Protein AF-K1YPQ5-F1 (afdb_monomer_lite)

Radius of gyration: 23.58 Å; chains: 1; bounding box: 54×53×49 Å

Secondary structure (DSSP, 8-state):
----------------------------TT------PPPPPHHHHHHHHHHHHHH-PPPSS-----HHHHHHHHHHHHHHHHHHHHHHHHTT----HHHHHHHHHGGGT-

Sequence (110 aa):
MKVNSTTIGRTLRHFLGYPGKGGLLELSAGEELPLRSELFGSDQMKQHGRTLATNHELHPGRLPDQLLSRLTENEKVLIDVCRLLTEAITADRAITPAGEWLLDNFYLIE

Structure (mmCIF, N/CA/C/O backbone):
data_AF-K1YPQ5-F1
#
_entry.id   AF-K1YPQ5-F1
#
loop_
_atom_site.group_PDB
_atom_site.id
_atom_site.type_symbol
_atom_site.label_atom_id
_atom_site.label_alt_id
_atom_site.label_comp_id
_atom_site.label_asym_id
_atom_site.label_entity_id
_atom_site.label_seq_id
_atom_site.pdbx_PDB_ins_code
_atom_site.Cartn_x
_atom_site.Cartn_y
_atom_site.Cartn_z
_atom_site.occupancy
_atom_site.B_iso_or_equiv
_atom_site.auth_seq_id
_atom_site.auth_comp_id
_atom_site.auth_asym_id
_atom_site.auth_atom_id
_atom_site.pdbx_PDB_model_num
ATOM 1 N N . MET A 1 1 ? 20.869 44.451 -10.594 1.00 31.56 1 MET A N 1
ATOM 2 C CA . MET A 1 1 ? 20.221 44.102 -11.881 1.00 31.56 1 MET A CA 1
ATOM 3 C C . MET A 1 1 ? 19.584 42.726 -11.687 1.00 31.56 1 MET A C 1
ATOM 5 O O . MET A 1 1 ? 20.321 41.766 -11.565 1.00 31.56 1 MET A O 1
ATOM 9 N N . LYS A 1 2 ? 18.371 42.659 -11.119 1.00 28.47 2 LYS A N 1
ATOM 10 C CA . LYS A 1 2 ? 17.056 42.472 -11.777 1.00 28.47 2 LYS A CA 1
ATOM 11 C C . LYS A 1 2 ? 16.990 41.230 -12.683 1.00 28.47 2 LYS A C 1
ATOM 13 O O . LYS A 1 2 ? 17.435 41.269 -13.821 1.00 28.47 2 LYS A O 1
ATOM 18 N N . VAL A 1 3 ? 16.403 40.173 -12.123 1.00 37.34 3 VAL A N 1
ATOM 19 C CA . VAL A 1 3 ? 15.941 38.948 -12.792 1.00 37.34 3 VAL A CA 1
ATOM 20 C C . VAL A 1 3 ? 14.707 39.297 -13.632 1.00 37.34 3 VAL A C 1
ATOM 22 O 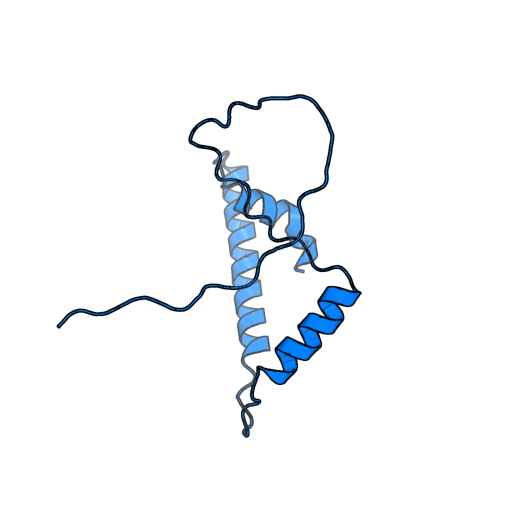O . VAL A 1 3 ? 13.842 40.016 -13.128 1.00 37.34 3 VAL A O 1
ATOM 25 N N . ASN A 1 4 ? 14.597 38.817 -14.876 1.00 32.44 4 ASN A N 1
ATOM 26 C CA . ASN A 1 4 ? 13.358 38.926 -15.650 1.00 32.44 4 ASN A CA 1
ATOM 27 C C . ASN A 1 4 ? 12.821 37.552 -16.076 1.00 32.44 4 ASN A C 1
ATOM 29 O O . ASN A 1 4 ? 13.338 36.840 -16.928 1.00 32.44 4 ASN A O 1
ATOM 33 N N . SER A 1 5 ? 11.713 37.209 -15.442 1.00 43.19 5 SER A N 1
ATOM 34 C CA . SER A 1 5 ? 10.768 36.179 -15.823 1.00 43.19 5 SER A CA 1
ATOM 35 C C . SER A 1 5 ? 10.031 36.597 -17.094 1.00 43.19 5 SER A C 1
ATOM 37 O O . SER A 1 5 ? 9.146 37.449 -17.060 1.00 43.19 5 SER A O 1
ATOM 39 N N . THR A 1 6 ? 10.369 36.024 -18.246 1.00 39.44 6 THR A N 1
ATOM 40 C CA . THR A 1 6 ? 9.469 36.029 -19.411 1.00 39.44 6 THR A CA 1
ATOM 41 C C . THR A 1 6 ? 9.961 35.020 -20.434 1.00 39.44 6 THR A C 1
ATOM 43 O O . THR A 1 6 ? 11.003 35.233 -21.037 1.00 39.44 6 THR A O 1
ATOM 46 N N . THR A 1 7 ? 9.228 33.917 -20.603 1.00 42.22 7 THR A N 1
ATOM 47 C CA . THR A 1 7 ? 8.854 33.290 -21.893 1.00 42.22 7 THR A CA 1
ATOM 48 C C . THR A 1 7 ? 8.318 31.887 -21.607 1.00 42.22 7 THR A C 1
ATOM 50 O O . THR A 1 7 ? 8.980 30.889 -21.847 1.00 42.22 7 THR A O 1
ATOM 53 N N . ILE A 1 8 ? 7.099 31.804 -21.073 1.00 40.81 8 ILE A N 1
ATOM 54 C CA . ILE A 1 8 ? 6.267 30.599 -21.200 1.00 40.81 8 ILE A CA 1
ATOM 55 C C . ILE A 1 8 ? 4.870 31.095 -21.560 1.00 40.81 8 ILE A C 1
ATOM 57 O O . ILE A 1 8 ? 3.960 31.180 -20.744 1.00 40.81 8 ILE A O 1
ATOM 61 N N . GLY A 1 9 ? 4.751 31.562 -22.799 1.00 38.78 9 GLY A N 1
ATOM 62 C CA . GLY A 1 9 ? 3.488 31.935 -23.412 1.00 38.78 9 GLY A CA 1
ATOM 63 C C . GLY A 1 9 ? 3.380 31.223 -24.749 1.00 38.78 9 GLY A C 1
ATOM 64 O O . GLY A 1 9 ? 4.274 31.384 -25.579 1.00 38.78 9 GLY A O 1
ATOM 65 N N . ARG A 1 10 ? 2.247 30.532 -24.942 1.00 40.56 10 ARG A N 1
ATOM 66 C CA . ARG A 1 10 ? 1.822 29.670 -26.069 1.00 40.56 10 ARG A CA 1
ATOM 67 C C . ARG A 1 10 ? 2.052 28.192 -25.721 1.00 40.56 10 ARG A C 1
ATOM 69 O O . ARG A 1 10 ? 3.181 27.754 -25.609 1.00 40.56 10 ARG A O 1
ATOM 76 N N . THR A 1 11 ? 1.027 27.369 -25.507 1.00 39.81 11 THR A N 1
ATOM 77 C CA . THR A 1 11 ? -0.144 27.213 -26.381 1.00 39.81 11 THR A CA 1
ATOM 78 C C . THR A 1 11 ? -1.265 26.491 -25.626 1.00 39.81 11 THR A C 1
ATOM 80 O O . THR A 1 11 ? -1.160 25.296 -25.400 1.00 39.81 11 THR A O 1
ATOM 83 N N . LEU A 1 12 ? -2.344 27.189 -25.267 1.00 41.50 12 LEU A N 1
ATOM 84 C CA . LEU A 1 12 ? -3.624 26.565 -24.912 1.00 41.50 12 LEU A CA 1
ATOM 85 C C . LEU A 1 12 ? -4.738 27.416 -25.524 1.00 41.50 12 LEU A C 1
ATOM 87 O O . LEU A 1 12 ? -5.230 28.380 -24.943 1.00 41.50 12 LEU A O 1
ATOM 91 N N . ARG A 1 13 ? -5.068 27.099 -26.772 1.00 45.34 13 ARG A N 1
ATOM 92 C CA . ARG A 1 13 ? -6.344 27.448 -27.394 1.00 45.34 13 ARG A CA 1
ATOM 93 C C . ARG A 1 13 ? -6.976 26.144 -27.849 1.00 45.34 13 ARG A C 1
ATOM 95 O O . ARG A 1 13 ? -6.243 25.210 -28.152 1.00 45.34 13 ARG A O 1
ATOM 102 N N . HIS A 1 14 ? -8.306 26.158 -27.913 1.00 45.03 14 HIS A N 1
ATOM 103 C CA . HIS A 1 14 ? -9.220 25.018 -28.051 1.00 45.03 14 HIS A CA 1
ATOM 104 C C . HIS A 1 14 ? -9.371 24.356 -26.671 1.00 45.03 14 HIS A C 1
ATOM 106 O O . HIS A 1 14 ? -8.451 23.718 -26.195 1.00 45.03 14 HIS A O 1
ATOM 112 N N . PHE A 1 15 ? -10.414 24.637 -25.887 1.00 43.16 15 PHE A N 1
ATOM 113 C CA . PHE A 1 15 ? -11.816 24.391 -26.216 1.00 43.16 15 PHE A CA 1
ATOM 114 C C . PHE A 1 15 ? -12.760 25.381 -25.505 1.00 43.16 15 PHE A C 1
ATOM 116 O O . PHE A 1 15 ? -12.946 25.318 -24.295 1.00 43.16 15 PHE A O 1
ATOM 123 N N . LEU A 1 16 ? -13.411 26.260 -26.272 1.00 39.94 16 LEU A N 1
ATOM 124 C CA . LEU A 1 16 ? -14.734 26.780 -25.922 1.00 39.94 16 LEU A CA 1
ATOM 125 C C . LEU A 1 16 ? -15.742 26.014 -26.777 1.00 39.94 16 LEU A C 1
ATOM 127 O O . LEU A 1 16 ? -15.616 26.017 -28.002 1.00 39.94 16 LEU A O 1
ATOM 131 N N . GLY A 1 17 ? -16.730 25.383 -26.146 1.00 36.94 17 GLY A N 1
ATOM 132 C CA . GLY A 1 17 ? -17.827 24.754 -26.873 1.00 36.94 17 GLY A CA 1
ATOM 133 C C . GLY A 1 17 ? -18.661 23.781 -26.051 1.00 36.94 17 GLY A C 1
ATOM 134 O O . GLY A 1 17 ? -18.740 22.619 -26.419 1.00 36.94 17 GLY A O 1
ATOM 135 N N . TYR A 1 18 ? -19.309 24.244 -24.980 1.00 37.50 18 TYR A N 1
ATOM 136 C CA . TYR A 1 18 ? -20.487 23.557 -24.440 1.00 37.50 18 TYR A CA 1
ATOM 137 C C . TYR A 1 18 ? -21.591 24.581 -24.140 1.00 37.50 18 TYR A C 1
ATOM 139 O O . TYR A 1 18 ? -21.450 25.376 -23.210 1.00 37.50 18 TYR A O 1
ATOM 147 N N . PRO A 1 19 ? -22.687 24.610 -24.923 1.00 43.88 19 PRO A N 1
ATOM 148 C CA . PRO A 1 19 ? -23.891 25.336 -24.565 1.00 43.88 19 PRO A CA 1
ATOM 149 C C . PRO A 1 19 ? -24.762 24.408 -23.711 1.00 43.88 19 PRO A C 1
ATOM 151 O O . PRO A 1 19 ? -25.350 23.453 -24.207 1.00 43.88 19 PRO A O 1
ATOM 154 N N . GLY A 1 20 ? -24.847 24.681 -22.414 1.00 36.12 20 GLY A N 1
ATOM 155 C CA . GLY A 1 20 ? -25.696 23.927 -21.495 1.00 36.12 20 GLY A CA 1
ATOM 156 C C . GLY A 1 20 ? -26.025 24.779 -20.281 1.00 36.12 20 GLY A C 1
ATOM 157 O O . GLY A 1 20 ? -25.195 24.970 -19.405 1.00 36.12 20 GLY A O 1
ATOM 158 N N . LYS A 1 21 ? -27.219 25.363 -20.289 1.00 38.03 21 LYS A N 1
ATOM 159 C CA . LYS A 1 21 ? -27.757 26.264 -19.268 1.00 38.03 21 LYS A CA 1
ATOM 160 C C . LYS A 1 21 ? -27.782 25.638 -17.863 1.00 38.03 21 LYS A C 1
ATOM 162 O O . LYS A 1 21 ? -28.336 24.560 -17.700 1.00 38.03 21 LYS A O 1
ATOM 167 N N . GLY A 1 22 ? -27.407 26.448 -16.870 1.00 35.59 22 GLY A N 1
ATOM 168 C CA . GLY A 1 22 ? -28.179 26.603 -15.631 1.00 35.59 22 GLY A CA 1
ATOM 169 C C . GLY A 1 22 ? -27.637 25.908 -14.383 1.00 35.59 22 GLY A C 1
ATOM 170 O O . GLY A 1 22 ? -27.898 24.732 -14.170 1.00 35.59 22 GLY A O 1
ATOM 171 N N . GLY A 1 23 ? -26.994 26.685 -13.508 1.00 33.69 23 GLY A N 1
ATOM 172 C CA . GLY A 1 23 ? -26.699 26.290 -12.130 1.00 33.69 23 GLY A CA 1
ATOM 173 C C . GLY A 1 23 ? -25.481 27.020 -11.579 1.00 33.69 23 GLY A C 1
ATOM 174 O O . GLY A 1 23 ? -24.377 26.495 -11.625 1.00 33.69 23 GLY A O 1
ATOM 175 N N . LEU A 1 24 ? -25.676 28.251 -11.104 1.00 42.41 24 LEU A N 1
ATOM 176 C CA . LEU A 1 24 ? -24.680 29.004 -10.345 1.00 42.41 24 LEU A CA 1
ATOM 177 C C . LEU A 1 24 ? -24.459 28.274 -9.009 1.00 42.41 24 LEU A C 1
ATOM 179 O O . LEU A 1 24 ? -25.242 28.458 -8.083 1.00 42.41 24 LEU A O 1
ATOM 183 N N . LEU A 1 25 ? -23.452 27.403 -8.929 1.00 44.62 25 LEU A N 1
ATOM 184 C CA . LEU A 1 25 ? -23.005 26.855 -7.653 1.00 44.62 25 LEU A CA 1
ATOM 185 C C . LEU A 1 25 ? -22.009 27.836 -7.044 1.00 44.62 25 LEU A C 1
ATOM 187 O O . LEU A 1 25 ? -20.927 28.087 -7.573 1.00 44.62 25 LEU A O 1
ATOM 191 N N . GLU A 1 26 ? -22.462 28.435 -5.956 1.00 49.91 26 GLU A N 1
ATOM 192 C CA . GLU A 1 26 ? -21.710 29.230 -5.004 1.00 49.91 26 GLU A CA 1
ATOM 193 C C . GLU A 1 26 ? -20.575 28.357 -4.445 1.00 49.91 26 GLU A C 1
ATOM 195 O O . GLU A 1 26 ? -20.766 27.574 -3.520 1.00 49.91 26 GLU A O 1
ATOM 200 N N . LEU A 1 27 ? -19.403 28.424 -5.083 1.00 50.47 27 LEU A N 1
ATOM 201 C CA . LEU A 1 27 ? -18.189 27.750 -4.626 1.00 50.47 27 LEU A CA 1
ATOM 202 C C . LEU A 1 27 ? -17.750 28.411 -3.316 1.00 50.47 27 LEU A C 1
ATOM 204 O O . LEU A 1 27 ? -17.138 29.482 -3.312 1.00 50.47 27 LEU A O 1
ATOM 208 N N . SER A 1 28 ? -18.126 27.787 -2.200 1.00 47.62 28 SER A N 1
ATOM 209 C CA . SER A 1 28 ? -17.687 28.164 -0.861 1.00 47.62 28 SER A CA 1
ATOM 210 C C . SER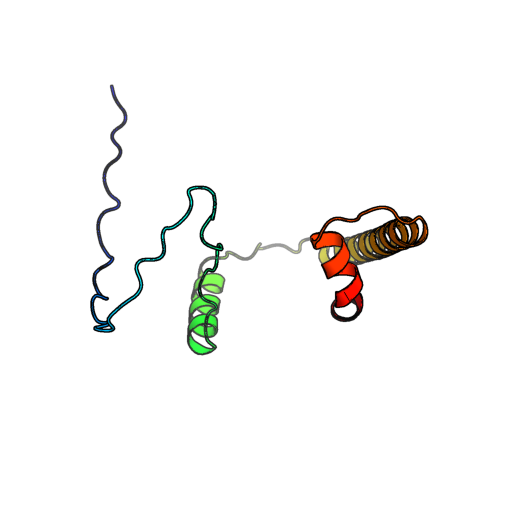 A 1 28 ? -16.156 28.147 -0.798 1.00 47.62 28 SER A C 1
ATOM 212 O O . SER A 1 28 ? -15.508 27.241 -1.322 1.00 47.62 28 SER A O 1
ATOM 214 N N . ALA A 1 29 ? -15.572 29.153 -0.145 1.00 49.47 29 ALA A N 1
ATOM 215 C CA . ALA A 1 29 ? -14.140 29.471 -0.115 1.00 49.47 29 ALA A CA 1
ATOM 216 C C . ALA A 1 29 ? -13.238 28.452 0.634 1.00 49.47 29 ALA A C 1
ATOM 218 O O . ALA A 1 29 ? -12.201 28.828 1.177 1.00 49.47 29 ALA A O 1
ATOM 219 N N . GLY A 1 30 ? -13.620 27.174 0.670 1.00 52.22 30 GLY A N 1
ATOM 220 C CA . GLY A 1 30 ? -12.861 26.067 1.257 1.00 52.22 30 GLY A CA 1
ATOM 221 C C . GLY A 1 30 ? -12.906 24.761 0.454 1.00 52.22 30 GLY A C 1
ATOM 222 O O . GLY A 1 30 ? -12.316 23.777 0.888 1.00 52.22 30 GLY A O 1
ATOM 223 N N . GLU A 1 31 ? -13.576 24.726 -0.702 1.00 49.25 31 GLU A N 1
ATOM 224 C CA . GLU A 1 31 ? -13.562 23.559 -1.589 1.00 49.25 31 GLU A CA 1
ATOM 225 C C . GLU A 1 31 ? -12.351 23.650 -2.522 1.00 49.25 31 GLU A C 1
ATOM 227 O O . GLU A 1 31 ? -12.408 24.233 -3.606 1.00 49.25 31 GLU A O 1
ATOM 232 N N . GLU A 1 32 ? -11.217 23.098 -2.085 1.00 55.31 32 GLU A N 1
ATOM 233 C CA . GLU A 1 32 ? -10.130 22.786 -3.009 1.00 55.31 32 GLU A CA 1
ATOM 234 C C . GLU A 1 32 ? -10.712 21.861 -4.086 1.00 55.31 32 GLU A C 1
ATOM 236 O O . GLU A 1 32 ? -11.142 20.741 -3.794 1.00 55.31 32 GLU A O 1
ATOM 241 N N . LEU A 1 33 ? -10.815 22.371 -5.321 1.00 61.31 33 LEU A N 1
ATOM 242 C CA . LEU A 1 33 ? -11.269 21.590 -6.469 1.00 61.31 33 LEU A CA 1
ATOM 243 C C . LEU A 1 33 ? -10.480 20.283 -6.458 1.00 61.31 33 LEU A C 1
ATOM 245 O O . LEU A 1 33 ? -9.248 20.339 -6.394 1.00 61.31 33 LEU A O 1
ATOM 249 N N . PRO A 1 34 ? -11.152 19.119 -6.478 1.00 66.06 34 PRO A N 1
ATOM 250 C CA . PRO A 1 34 ? -10.454 17.863 -6.300 1.00 66.06 34 PRO A CA 1
ATOM 251 C C . PRO A 1 34 ? -9.356 17.792 -7.359 1.00 66.06 34 PRO A C 1
ATOM 253 O O . PRO A 1 34 ? -9.633 18.019 -8.539 1.00 66.06 34 PRO A O 1
ATOM 256 N N . LEU A 1 35 ? -8.117 17.532 -6.922 1.00 58.25 35 LEU A N 1
ATOM 257 C CA . LEU A 1 35 ? -6.944 17.351 -7.779 1.00 58.25 35 LEU A CA 1
ATOM 258 C C . LEU A 1 35 ? -7.161 16.110 -8.652 1.00 58.25 35 LEU A C 1
ATOM 260 O O . LEU A 1 35 ? -6.619 15.036 -8.408 1.00 58.25 35 LEU A O 1
ATOM 264 N N . ARG A 1 36 ? -8.028 16.237 -9.653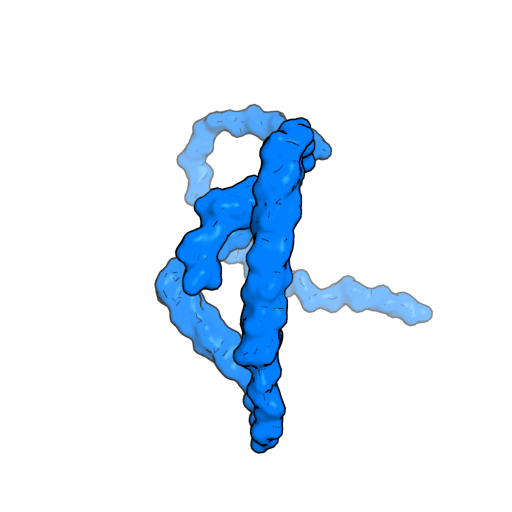 1.00 65.06 36 ARG A N 1
ATOM 265 C CA . ARG A 1 36 ? -8.328 15.210 -10.635 1.00 65.06 36 ARG A CA 1
ATOM 266 C C . ARG A 1 36 ? -7.631 15.623 -11.907 1.00 65.06 36 ARG A C 1
ATOM 268 O O . ARG A 1 36 ? -8.189 16.328 -12.744 1.00 65.06 36 ARG A O 1
ATOM 275 N N . SER A 1 37 ? -6.386 15.187 -12.040 1.00 70.81 37 SER A N 1
ATOM 276 C CA . SER A 1 37 ? -5.858 14.981 -13.377 1.00 70.81 37 SER A CA 1
ATOM 277 C C . SER A 1 37 ? -6.767 13.982 -14.095 1.00 70.81 37 SER A C 1
ATOM 279 O O . SER A 1 37 ? -7.222 12.996 -13.509 1.00 70.81 37 SER A O 1
ATOM 281 N N . GLU A 1 38 ? -7.074 14.255 -15.359 1.00 74.94 38 GLU A N 1
ATOM 282 C CA . GLU A 1 38 ? -7.763 13.280 -16.196 1.00 74.94 38 GLU A CA 1
ATOM 283 C C . GLU A 1 38 ? -6.900 12.016 -16.304 1.00 74.94 38 GLU A C 1
ATOM 285 O O . GLU A 1 38 ? -5.683 12.089 -16.502 1.00 74.94 38 GLU A O 1
ATOM 290 N N . LEU A 1 39 ? -7.529 10.848 -16.158 1.00 84.06 39 LEU A N 1
ATOM 291 C CA . LEU A 1 39 ? -6.857 9.580 -16.408 1.00 84.06 39 LEU A CA 1
ATOM 292 C C . LEU A 1 39 ? -6.652 9.417 -17.910 1.00 84.06 39 LEU A C 1
ATOM 294 O O . LEU A 1 39 ? -7.577 9.610 -18.699 1.00 84.06 39 LEU A O 1
ATOM 298 N N . PHE A 1 40 ? -5.448 9.009 -18.302 1.00 89.06 40 PHE A N 1
ATOM 299 C CA . PHE A 1 40 ? -5.197 8.649 -19.686 1.00 89.06 40 PHE A CA 1
ATOM 300 C C . PHE A 1 40 ? -6.038 7.441 -20.093 1.00 89.06 40 PHE A C 1
ATOM 302 O O . PHE A 1 40 ? -5.988 6.384 -19.462 1.00 89.06 40 PHE A O 1
ATOM 309 N N . GLY A 1 41 ? -6.754 7.579 -21.207 1.00 92.50 41 GLY A N 1
ATOM 310 C CA . GLY A 1 41 ? -7.277 6.435 -21.942 1.00 92.50 41 GLY A CA 1
ATOM 311 C C . GLY A 1 41 ? -6.141 5.574 -22.508 1.00 92.50 41 GLY A C 1
ATOM 312 O O . GLY A 1 41 ? -4.978 5.978 -22.532 1.00 92.50 41 GLY A O 1
ATOM 313 N N . SER A 1 42 ? -6.475 4.388 -23.019 1.00 94.38 42 SER A N 1
ATOM 314 C CA . SER A 1 42 ? -5.487 3.410 -23.512 1.00 94.38 42 SER A CA 1
ATOM 315 C C . SER A 1 42 ? -4.490 3.996 -24.527 1.00 94.38 42 SER A C 1
ATOM 317 O O . SER A 1 42 ? -3.278 3.822 -24.387 1.00 94.38 42 SER A O 1
ATOM 319 N N . ASP A 1 43 ? -4.970 4.741 -25.527 1.00 95.44 43 ASP A N 1
ATOM 320 C CA . ASP A 1 43 ? -4.098 5.324 -26.558 1.00 95.44 43 ASP A CA 1
ATOM 321 C C . ASP A 1 43 ? -3.206 6.445 -26.012 1.00 95.44 43 ASP A C 1
ATOM 323 O O . ASP A 1 43 ? -2.032 6.547 -26.380 1.00 95.44 43 ASP A O 1
ATOM 327 N N . GLN A 1 44 ? -3.733 7.247 -25.084 1.00 94.75 44 GLN A N 1
ATOM 328 C CA . GLN A 1 44 ? -2.964 8.281 -24.394 1.00 94.75 44 GLN A CA 1
ATOM 329 C C . GLN A 1 44 ? -1.873 7.650 -23.526 1.00 94.75 44 GLN A C 1
ATOM 331 O O . GLN A 1 44 ? -0.727 8.088 -23.583 1.00 94.75 44 GLN A O 1
ATOM 336 N N . MET A 1 45 ? -2.192 6.574 -22.802 1.00 95.12 45 MET A N 1
ATOM 337 C CA . MET A 1 45 ? -1.237 5.819 -21.9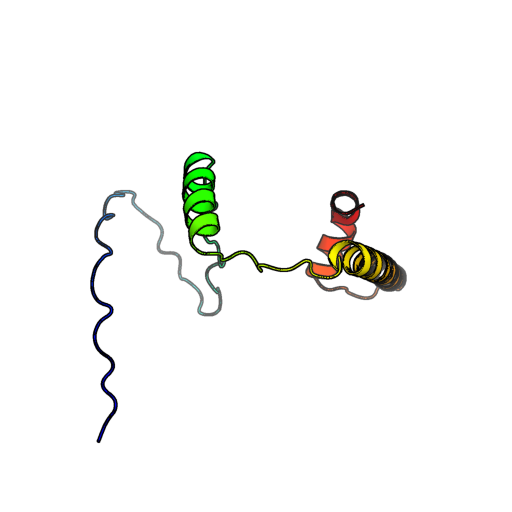90 1.00 95.12 45 MET A CA 1
ATOM 338 C C . MET A 1 45 ? -0.121 5.234 -22.861 1.00 95.12 45 MET A C 1
ATOM 340 O O . MET A 1 45 ? 1.058 5.346 -22.531 1.00 95.12 45 MET A O 1
ATOM 344 N N . LYS A 1 46 ? -0.472 4.669 -24.022 1.00 96.06 46 LYS A N 1
ATOM 345 C CA . LYS A 1 46 ? 0.491 4.120 -24.985 1.00 96.06 46 LYS A CA 1
ATOM 346 C C . LYS A 1 46 ? 1.436 5.191 -25.521 1.00 96.06 46 LYS A C 1
ATOM 348 O O . LYS A 1 46 ? 2.647 4.969 -25.578 1.00 96.06 46 LYS A O 1
ATOM 353 N N . GLN A 1 47 ? 0.901 6.342 -25.928 1.00 96.00 47 GLN A N 1
ATOM 354 C CA . GLN A 1 47 ? 1.722 7.440 -26.430 1.00 96.00 47 GLN A CA 1
ATOM 355 C C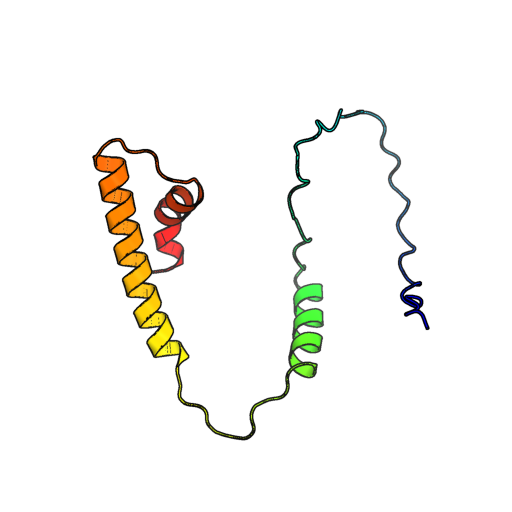 . GLN A 1 47 ? 2.593 8.034 -25.319 1.00 96.00 47 GLN A C 1
ATOM 357 O O . GLN A 1 47 ? 3.780 8.274 -25.536 1.00 96.00 47 GLN A O 1
ATOM 362 N N . HIS A 1 48 ? 2.033 8.215 -24.123 1.00 93.56 48 HIS A N 1
ATOM 363 C CA . HIS A 1 48 ? 2.763 8.716 -22.967 1.00 93.56 48 HIS A CA 1
ATOM 364 C C . HIS A 1 48 ? 3.895 7.773 -22.555 1.00 93.56 48 HIS A C 1
ATOM 366 O O . HIS A 1 48 ? 5.012 8.232 -22.341 1.00 93.56 48 HIS A O 1
ATOM 372 N N . GLY A 1 49 ? 3.650 6.461 -22.533 1.00 93.88 49 GLY A N 1
ATOM 373 C CA . GLY A 1 49 ? 4.667 5.459 -22.217 1.00 93.88 49 GLY A CA 1
ATOM 374 C C . GLY A 1 49 ? 5.868 5.515 -23.164 1.00 93.88 49 GLY A C 1
ATOM 375 O O . GLY A 1 49 ? 7.006 5.428 -22.712 1.00 93.88 49 GLY A O 1
ATOM 376 N N . ARG A 1 50 ? 5.639 5.747 -24.467 1.00 95.25 50 ARG A N 1
ATOM 377 C CA . ARG A 1 50 ? 6.729 5.957 -25.438 1.00 95.25 50 ARG A CA 1
ATOM 378 C C . ARG A 1 50 ? 7.545 7.198 -25.105 1.00 95.25 50 ARG A C 1
ATOM 380 O O . ARG A 1 50 ? 8.763 7.101 -25.028 1.00 95.25 50 ARG A O 1
ATOM 387 N N . THR A 1 51 ? 6.872 8.326 -24.877 1.00 95.06 51 THR A N 1
ATOM 388 C CA . THR A 1 51 ? 7.525 9.586 -24.497 1.00 95.06 51 THR A CA 1
ATOM 389 C C . THR A 1 51 ? 8.348 9.415 -23.220 1.00 95.06 51 THR A C 1
ATOM 391 O O . THR A 1 51 ? 9.505 9.829 -23.172 1.00 95.06 51 THR A O 1
ATOM 394 N N . LEU A 1 52 ? 7.777 8.760 -22.205 1.00 94.00 52 LEU A N 1
ATOM 395 C CA . LEU A 1 52 ? 8.429 8.495 -20.928 1.00 94.00 52 LEU A CA 1
ATOM 396 C C . LEU A 1 52 ? 9.696 7.654 -21.115 1.00 94.00 52 LEU A C 1
ATOM 398 O O . LEU A 1 52 ? 10.739 8.019 -20.582 1.00 94.00 52 LEU A O 1
ATOM 402 N N . ALA A 1 53 ? 9.624 6.583 -21.909 1.00 92.50 53 ALA A N 1
ATOM 403 C CA . ALA A 1 53 ? 10.760 5.708 -22.179 1.00 92.50 53 ALA A CA 1
ATOM 404 C C . ALA A 1 53 ? 11.909 6.432 -22.900 1.00 92.50 53 ALA A C 1
ATOM 406 O O . ALA A 1 53 ? 13.063 6.230 -22.543 1.00 92.50 53 ALA A O 1
ATOM 407 N N . THR A 1 54 ? 11.619 7.310 -23.867 1.00 93.06 54 THR A N 1
ATOM 408 C CA . THR A 1 54 ? 12.659 8.122 -24.532 1.00 93.06 54 THR A CA 1
ATOM 409 C C . THR A 1 54 ? 13.288 9.178 -23.629 1.00 93.06 54 THR A C 1
ATOM 411 O O . THR A 1 54 ? 14.420 9.577 -23.880 1.00 93.06 54 THR A O 1
ATOM 414 N N . ASN A 1 55 ? 12.577 9.640 -22.597 1.00 92.94 55 ASN A N 1
ATOM 415 C CA . ASN A 1 55 ? 13.082 10.668 -21.685 1.00 92.94 55 ASN A CA 1
ATOM 416 C C . ASN A 1 55 ? 14.008 10.109 -20.593 1.00 92.94 55 ASN A C 1
ATOM 418 O O . ASN A 1 55 ? 14.663 10.894 -19.911 1.00 92.94 55 ASN A O 1
ATOM 422 N N . HIS A 1 56 ? 14.039 8.789 -20.388 1.00 87.88 56 HIS A N 1
ATOM 423 C CA . HIS A 1 56 ? 14.825 8.164 -19.325 1.00 87.88 56 HIS A CA 1
ATOM 424 C C . HIS A 1 56 ? 16.069 7.479 -19.891 1.00 87.88 56 HIS A C 1
ATOM 426 O O . HIS A 1 56 ? 15.978 6.542 -20.683 1.00 87.88 56 HIS A O 1
ATOM 432 N N . GLU A 1 57 ? 17.241 7.919 -19.440 1.00 85.19 57 GLU A N 1
ATOM 433 C CA . GLU A 1 57 ? 18.510 7.261 -19.743 1.00 85.19 57 GLU A CA 1
ATOM 434 C C . GLU A 1 57 ? 18.721 6.054 -18.823 1.00 85.19 57 GLU A C 1
ATOM 436 O O . GLU A 1 57 ? 18.562 6.135 -17.602 1.00 85.19 57 GLU A O 1
ATOM 441 N N . LEU A 1 58 ? 19.088 4.914 -19.412 1.00 85.31 58 LEU A N 1
ATOM 442 C CA . LEU A 1 58 ? 19.433 3.720 -18.649 1.00 85.31 58 LEU A CA 1
ATOM 443 C C . LEU A 1 58 ? 20.827 3.868 -18.044 1.00 85.31 58 LEU A C 1
ATOM 445 O O . LEU A 1 58 ? 21.767 4.319 -18.701 1.00 85.31 58 LEU A O 1
ATOM 449 N N . HIS A 1 59 ? 20.979 3.419 -16.800 1.00 84.25 59 HIS A N 1
ATOM 450 C CA . HIS A 1 59 ? 22.294 3.350 -16.181 1.00 84.25 59 HIS A CA 1
ATOM 451 C C . HIS A 1 59 ? 23.161 2.303 -16.915 1.00 84.25 59 HIS A C 1
ATOM 453 O O . HIS A 1 59 ? 22.697 1.179 -17.119 1.00 84.25 59 HIS A O 1
ATOM 459 N N . PRO A 1 60 ? 24.412 2.621 -17.305 1.00 86.31 60 PRO A N 1
ATOM 460 C CA . PRO A 1 60 ? 25.244 1.731 -18.123 1.00 86.31 60 PRO A CA 1
ATOM 461 C C . PRO A 1 60 ? 25.781 0.509 -17.359 1.00 86.31 60 PRO A C 1
ATOM 463 O O . PRO A 1 60 ? 26.343 -0.402 -17.964 1.00 86.31 60 PRO A O 1
ATOM 466 N N . GLY A 1 61 ? 25.650 0.498 -16.030 1.00 86.44 61 GLY A N 1
ATOM 467 C CA . GLY A 1 61 ? 26.141 -0.559 -15.151 1.00 86.44 61 GLY A CA 1
ATOM 468 C C . GLY A 1 61 ? 25.028 -1.369 -14.491 1.00 86.44 61 GLY A C 1
ATOM 469 O O . GLY A 1 61 ? 23.859 -0.986 -14.474 1.00 86.44 61 GLY A O 1
ATOM 470 N N . ARG A 1 62 ? 25.415 -2.493 -13.883 1.00 82.50 62 ARG A N 1
ATOM 471 C CA . ARG A 1 62 ? 24.515 -3.294 -13.053 1.00 82.50 62 ARG A CA 1
ATOM 472 C C . ARG A 1 62 ? 24.413 -2.649 -11.671 1.00 82.50 62 ARG A C 1
ATOM 474 O O . ARG A 1 62 ? 25.408 -2.577 -10.954 1.00 82.50 62 ARG A O 1
ATOM 481 N N . LEU A 1 63 ? 23.223 -2.186 -11.309 1.00 82.69 63 LEU A N 1
ATOM 482 C CA . LEU A 1 63 ? 22.931 -1.724 -9.954 1.00 82.69 63 LEU A CA 1
ATOM 483 C C . LEU A 1 63 ? 22.497 -2.913 -9.083 1.00 82.69 63 LEU A C 1
ATOM 485 O O . LEU A 1 63 ? 21.967 -3.892 -9.620 1.00 82.69 63 LEU A O 1
ATOM 489 N N . PRO A 1 64 ? 22.717 -2.859 -7.757 1.00 83.81 64 PRO A N 1
ATOM 490 C CA . PRO A 1 64 ? 22.135 -3.832 -6.844 1.00 83.81 64 PRO A CA 1
ATOM 491 C C . PRO A 1 64 ? 20.614 -3.845 -7.005 1.00 83.81 64 PRO A C 1
ATOM 493 O O . PRO A 1 64 ? 19.992 -2.783 -7.062 1.00 83.81 64 PRO A O 1
ATOM 496 N N . ASP A 1 65 ? 20.018 -5.034 -7.057 1.00 84.44 65 ASP A N 1
ATOM 497 C CA . ASP A 1 65 ? 18.565 -5.153 -6.999 1.00 84.44 65 ASP A CA 1
ATOM 498 C C . ASP A 1 65 ? 18.100 -4.792 -5.584 1.00 84.44 65 ASP A C 1
ATOM 500 O O . ASP A 1 65 ? 18.245 -5.565 -4.638 1.00 84.44 65 ASP A O 1
ATOM 504 N N . GLN A 1 66 ? 17.611 -3.563 -5.433 1.00 88.94 66 GLN A N 1
ATOM 505 C CA . GLN A 1 66 ? 17.057 -3.055 -4.180 1.00 88.94 66 GLN A CA 1
ATOM 506 C C . GLN A 1 66 ? 15.534 -3.165 -4.144 1.00 88.94 66 GLN A C 1
ATOM 508 O O . GLN A 1 66 ? 14.942 -2.945 -3.088 1.00 88.94 66 GLN A O 1
ATOM 513 N N . LEU A 1 67 ? 14.889 -3.468 -5.276 1.00 91.44 67 LEU A N 1
ATOM 514 C CA . LEU A 1 67 ? 13.436 -3.440 -5.366 1.00 91.44 67 LEU A CA 1
ATOM 515 C C . LEU A 1 67 ? 12.843 -4.526 -4.478 1.00 91.44 67 LEU A C 1
ATOM 517 O O . LEU A 1 67 ? 12.004 -4.222 -3.640 1.00 91.44 67 LEU A O 1
ATOM 521 N N . LEU A 1 68 ? 13.328 -5.761 -4.606 1.00 92.81 68 LEU A N 1
ATOM 522 C CA . LEU A 1 68 ? 12.803 -6.881 -3.827 1.00 92.81 68 LEU A CA 1
ATOM 523 C C . LEU A 1 68 ? 13.009 -6.684 -2.319 1.00 92.81 68 LEU A C 1
ATOM 525 O O . LEU A 1 68 ? 12.080 -6.902 -1.551 1.00 92.81 68 LEU A O 1
ATOM 529 N N . SER A 1 69 ? 14.180 -6.196 -1.888 1.00 93.25 69 SER A N 1
ATOM 530 C CA . SER A 1 69 ? 14.422 -5.895 -0.465 1.00 93.25 69 SER A CA 1
ATOM 531 C C . SER A 1 69 ? 13.458 -4.833 0.056 1.00 93.25 69 SER A C 1
ATOM 533 O O . SER A 1 69 ? 12.835 -5.020 1.097 1.00 93.25 69 SER A O 1
ATOM 535 N N . ARG A 1 70 ? 13.286 -3.737 -0.694 1.00 95.25 70 ARG A N 1
ATOM 536 C CA . ARG A 1 70 ? 12.373 -2.656 -0.312 1.00 95.25 70 ARG A CA 1
ATOM 537 C C . ARG A 1 70 ? 10.914 -3.094 -0.322 1.00 95.25 70 ARG A C 1
ATOM 539 O O . ARG A 1 70 ? 10.159 -2.638 0.523 1.00 95.25 70 ARG A O 1
ATOM 546 N N . LEU A 1 71 ? 10.507 -3.959 -1.250 1.00 94.19 71 LEU A N 1
ATOM 547 C CA . LEU A 1 71 ? 9.150 -4.507 -1.272 1.00 94.19 71 LEU A CA 1
ATOM 548 C C . LEU A 1 71 ? 8.892 -5.391 -0.048 1.00 94.19 71 LEU A C 1
ATOM 550 O O . LEU A 1 71 ? 7.876 -5.205 0.608 1.00 94.19 71 LEU A O 1
ATOM 554 N N . THR A 1 72 ? 9.841 -6.249 0.329 1.00 93.94 72 THR A N 1
ATOM 555 C CA . THR A 1 72 ? 9.756 -7.049 1.564 1.00 93.94 72 THR A CA 1
ATOM 556 C C . THR A 1 72 ? 9.719 -6.177 2.824 1.00 93.94 72 THR A C 1
ATOM 558 O O . THR A 1 72 ? 9.031 -6.488 3.794 1.00 93.94 72 THR A O 1
ATOM 561 N N . GLU A 1 73 ? 10.479 -5.080 2.858 1.00 95.88 73 GLU A N 1
ATOM 562 C CA . GLU A 1 73 ? 10.419 -4.112 3.961 1.00 95.88 73 GLU A CA 1
ATOM 563 C C . GLU A 1 73 ? 9.067 -3.391 4.006 1.00 95.88 73 GLU A C 1
ATOM 565 O O . GLU A 1 73 ? 8.473 -3.274 5.078 1.00 95.88 73 GLU A O 1
ATOM 570 N N . ASN A 1 74 ? 8.553 -2.962 2.852 1.00 95.00 74 ASN A N 1
ATOM 571 C CA . ASN A 1 74 ? 7.249 -2.316 2.744 1.00 95.00 74 ASN A CA 1
ATOM 572 C C . ASN A 1 74 ? 6.116 -3.246 3.192 1.00 95.00 74 ASN A C 1
ATOM 574 O O . ASN A 1 74 ? 5.228 -2.797 3.907 1.00 95.00 74 ASN A O 1
ATOM 578 N N . GLU A 1 75 ? 6.156 -4.524 2.813 1.00 94.25 75 GLU A N 1
ATOM 579 C CA . GLU A 1 75 ? 5.174 -5.531 3.231 1.00 94.25 75 GLU A CA 1
ATOM 580 C C . GLU A 1 75 ? 5.077 -5.606 4.761 1.00 94.25 75 GLU A C 1
ATOM 582 O O . GLU A 1 75 ? 3.990 -5.484 5.324 1.00 94.25 75 GLU A O 1
ATOM 587 N N . LYS A 1 76 ? 6.220 -5.703 5.452 1.00 96.12 76 LYS A N 1
ATOM 588 C CA . LYS A 1 76 ? 6.263 -5.718 6.924 1.00 96.12 76 LYS A CA 1
ATOM 589 C C . LYS A 1 76 ? 5.627 -4.468 7.524 1.00 96.12 76 LYS A C 1
ATOM 591 O O . LYS A 1 76 ? 4.820 -4.573 8.443 1.00 96.12 76 LYS A O 1
ATOM 596 N N . VAL A 1 77 ? 5.963 -3.295 6.981 1.00 96.44 77 VAL A N 1
ATOM 597 C CA . VAL A 1 77 ? 5.395 -2.017 7.432 1.00 96.44 77 VAL A CA 1
ATOM 598 C C . VAL A 1 77 ? 3.880 -1.988 7.228 1.00 96.44 77 VAL A C 1
ATOM 600 O O . VAL A 1 77 ? 3.156 -1.559 8.122 1.00 96.44 77 VAL A O 1
ATOM 603 N N . LEU A 1 78 ? 3.387 -2.457 6.083 1.00 95.19 78 LEU A N 1
ATOM 604 C CA . LEU A 1 78 ? 1.957 -2.483 5.780 1.00 95.19 78 LEU A CA 1
ATOM 605 C C . LEU A 1 78 ? 1.190 -3.421 6.722 1.00 95.19 78 LEU A C 1
ATOM 607 O O . LEU A 1 78 ? 0.144 -3.026 7.241 1.00 95.19 78 LEU A O 1
ATOM 611 N N . ILE A 1 79 ? 1.730 -4.610 7.003 1.00 95.50 79 ILE A N 1
ATOM 612 C CA . ILE A 1 79 ? 1.157 -5.554 7.975 1.00 95.50 79 ILE A CA 1
ATOM 613 C C . ILE A 1 79 ? 1.094 -4.920 9.372 1.00 95.50 79 ILE A C 1
ATOM 615 O O . ILE A 1 79 ? 0.051 -4.961 10.030 1.00 95.50 79 ILE A O 1
ATOM 619 N N . ASP A 1 80 ? 2.183 -4.290 9.819 1.00 96.94 80 ASP A N 1
ATOM 620 C CA . ASP A 1 80 ? 2.241 -3.639 11.130 1.00 96.94 80 ASP A CA 1
ATOM 621 C C . ASP A 1 80 ? 1.242 -2.485 11.254 1.00 96.94 80 ASP A C 1
ATOM 623 O O . ASP A 1 80 ? 0.561 -2.358 12.275 1.00 96.94 80 ASP A O 1
ATOM 627 N N . VAL A 1 81 ? 1.109 -1.662 10.211 1.00 96.50 81 VAL A N 1
ATOM 628 C CA . VAL A 1 81 ? 0.125 -0.575 10.170 1.00 96.50 81 VAL A CA 1
ATOM 629 C C . VAL A 1 81 ? -1.296 -1.129 10.241 1.00 96.50 81 VAL A C 1
ATOM 631 O O . VAL A 1 81 ? -2.090 -0.633 11.039 1.00 96.50 81 VAL A O 1
ATOM 634 N N . CYS A 1 82 ? -1.620 -2.180 9.484 1.00 95.31 82 CYS A N 1
ATOM 635 C CA . CYS A 1 82 ? -2.955 -2.782 9.522 1.00 95.31 82 CYS A CA 1
ATOM 636 C C . CYS A 1 82 ? -3.287 -3.344 10.908 1.00 95.31 82 CYS A C 1
ATOM 638 O O . CYS A 1 82 ? -4.393 -3.132 11.414 1.00 95.31 82 CYS A O 1
ATOM 640 N N . ARG A 1 83 ? -2.316 -3.984 11.572 1.00 96.12 83 ARG A N 1
ATOM 641 C CA . ARG A 1 83 ? -2.469 -4.444 12.958 1.00 96.12 83 ARG A CA 1
ATOM 642 C C . ARG A 1 83 ? -2.749 -3.277 13.910 1.00 96.12 83 ARG A C 1
ATOM 644 O O . ARG A 1 83 ? -3.714 -3.334 14.668 1.00 96.12 83 ARG A O 1
ATOM 651 N N . LEU A 1 84 ? -1.958 -2.204 13.846 1.00 97.44 84 LEU A N 1
ATOM 652 C CA . LEU A 1 84 ? -2.134 -1.019 14.697 1.00 97.44 84 LEU A CA 1
ATOM 653 C C . LEU A 1 84 ? -3.483 -0.320 14.469 1.00 97.44 84 LEU A C 1
ATOM 655 O O . LEU A 1 84 ? -4.126 0.108 15.429 1.00 97.44 84 LEU A O 1
ATOM 659 N N . LEU A 1 85 ? -3.928 -0.213 13.215 1.00 97.00 85 LEU A N 1
ATOM 660 C CA . LEU A 1 85 ? -5.231 0.363 12.878 1.00 97.00 85 LEU A CA 1
ATOM 661 C C . LEU A 1 85 ? -6.377 -0.514 13.401 1.00 97.00 85 LEU A C 1
ATOM 663 O O . LEU A 1 85 ? -7.318 0.004 13.999 1.00 97.00 85 LEU A O 1
ATOM 667 N N . THR A 1 86 ? -6.265 -1.837 13.270 1.00 95.19 86 THR A N 1
ATOM 668 C CA . THR A 1 86 ? -7.254 -2.789 13.802 1.00 95.19 86 THR A CA 1
ATOM 669 C C . THR A 1 86 ? -7.350 -2.708 15.329 1.00 95.19 86 THR A C 1
ATOM 671 O O . THR A 1 86 ? -8.448 -2.684 15.889 1.00 95.19 86 THR A O 1
ATOM 674 N N . GLU A 1 87 ? -6.214 -2.599 16.023 1.00 97.69 87 GLU A N 1
ATOM 675 C CA . GLU A 1 87 ? -6.166 -2.386 17.475 1.00 97.69 87 GLU A CA 1
ATOM 676 C C . GLU A 1 87 ? -6.796 -1.046 17.886 1.00 97.69 87 GLU A C 1
ATOM 678 O O . GLU A 1 87 ? -7.444 -0.960 18.930 1.00 97.69 87 GLU A O 1
ATOM 683 N N . ALA A 1 88 ? -6.627 0.008 17.081 1.00 96.88 88 ALA A N 1
ATOM 684 C CA . ALA A 1 88 ? -7.259 1.302 17.319 1.00 96.88 88 ALA A CA 1
ATOM 685 C C . ALA A 1 88 ? -8.785 1.235 17.185 1.00 96.88 88 ALA A C 1
ATOM 687 O O . ALA A 1 88 ? -9.471 1.685 18.101 1.00 96.88 88 ALA A O 1
ATOM 688 N N . ILE A 1 89 ? -9.302 0.606 16.124 1.00 95.62 89 ILE A N 1
ATOM 689 C CA . ILE A 1 89 ? -10.747 0.399 15.933 1.00 95.62 89 ILE A CA 1
ATOM 690 C C . ILE A 1 89 ? -11.325 -0.451 17.069 1.00 95.62 89 ILE A C 1
ATOM 692 O O . ILE A 1 89 ? -12.352 -0.103 17.643 1.00 95.62 89 ILE A O 1
ATOM 696 N N . THR A 1 90 ? -10.645 -1.539 17.448 1.00 95.88 90 THR A N 1
ATOM 697 C CA . THR A 1 90 ? -11.098 -2.429 18.536 1.00 95.88 90 THR A CA 1
ATOM 698 C C . THR A 1 90 ? -11.182 -1.698 19.880 1.00 95.88 90 THR A C 1
ATOM 700 O O . THR A 1 90 ? -12.000 -2.038 20.731 1.00 95.88 90 THR A O 1
ATOM 703 N N . ALA A 1 91 ? -10.346 -0.677 20.070 1.00 97.44 91 ALA A N 1
ATOM 704 C CA . ALA A 1 91 ? -10.344 0.185 21.245 1.00 97.44 91 ALA A CA 1
ATOM 705 C C . ALA A 1 91 ? -11.238 1.435 21.101 1.00 97.44 91 ALA A C 1
ATOM 707 O O . ALA A 1 91 ? -11.060 2.379 21.871 1.00 97.44 91 ALA A O 1
ATOM 708 N N . ASP A 1 92 ? -12.147 1.458 20.119 1.00 95.69 92 ASP A N 1
ATOM 709 C CA . ASP A 1 92 ? -13.085 2.556 19.826 1.00 95.69 92 ASP A CA 1
ATOM 710 C C . ASP A 1 92 ? -12.392 3.913 19.584 1.00 95.69 92 ASP A C 1
ATOM 712 O O . ASP A 1 92 ? -12.909 4.988 19.891 1.00 95.69 92 ASP A O 1
ATOM 716 N N . ARG A 1 93 ? -11.162 3.880 19.047 1.00 96.31 93 ARG A N 1
ATOM 717 C CA . ARG A 1 93 ? -10.415 5.082 18.661 1.00 96.31 93 ARG A CA 1
ATOM 718 C C . ARG A 1 93 ? -10.665 5.413 17.198 1.00 96.31 93 ARG A C 1
ATOM 720 O O . ARG A 1 93 ? -10.583 4.547 16.331 1.00 96.31 93 ARG A O 1
ATOM 727 N N . ALA A 1 94 ? -10.868 6.698 16.922 1.00 93.88 94 ALA A N 1
ATOM 728 C CA . ALA A 1 94 ? -10.956 7.197 15.558 1.00 93.88 94 ALA A CA 1
ATOM 729 C C . ALA A 1 94 ? -9.640 6.969 14.796 1.00 93.88 94 ALA A C 1
ATOM 731 O O . ALA A 1 94 ? -8.550 7.229 15.317 1.00 93.88 94 ALA A O 1
ATOM 732 N N . ILE A 1 95 ? -9.758 6.533 13.544 1.00 95.44 95 ILE A N 1
ATOM 733 C CA . ILE A 1 95 ? -8.655 6.437 12.586 1.00 95.44 95 ILE A CA 1
ATOM 734 C C . ILE A 1 95 ? -8.848 7.457 11.461 1.00 95.44 95 ILE A C 1
ATOM 736 O O . ILE A 1 95 ? -9.923 8.028 11.292 1.00 95.44 95 ILE A O 1
ATOM 740 N N . THR A 1 96 ? -7.788 7.733 10.704 1.00 95.31 96 THR A N 1
ATOM 741 C CA . THR A 1 96 ? -7.874 8.652 9.564 1.00 95.31 96 THR A CA 1
ATOM 742 C C . THR A 1 96 ? -8.585 7.982 8.381 1.00 95.31 96 THR A C 1
ATOM 744 O O . THR A 1 96 ? -8.477 6.763 8.231 1.00 95.31 96 THR A O 1
ATOM 747 N N . PRO A 1 97 ? -9.215 8.753 7.472 1.00 94.50 97 PRO A N 1
ATOM 748 C CA . PRO A 1 97 ? -9.826 8.195 6.260 1.00 94.50 97 PRO A CA 1
ATOM 749 C C . PRO A 1 97 ? -8.853 7.374 5.397 1.00 94.50 97 PRO A C 1
ATOM 751 O O . PRO A 1 97 ? -9.240 6.405 4.754 1.00 94.50 97 PRO A O 1
ATOM 754 N N . ALA A 1 98 ? -7.564 7.731 5.399 1.00 93.31 98 ALA A N 1
ATOM 755 C CA . ALA A 1 98 ? -6.535 6.961 4.701 1.00 93.31 98 ALA A CA 1
ATOM 756 C C . ALA A 1 98 ? -6.268 5.592 5.357 1.00 93.31 98 ALA A C 1
ATOM 758 O O . ALA A 1 98 ? -5.984 4.626 4.654 1.00 93.31 98 ALA A O 1
ATOM 759 N N . GLY A 1 99 ? -6.356 5.505 6.689 1.00 94.94 99 GLY A N 1
ATOM 760 C CA . GLY A 1 99 ? -6.223 4.242 7.416 1.00 94.94 99 GLY A CA 1
ATOM 761 C C . GLY A 1 99 ? -7.413 3.314 7.183 1.00 94.94 99 GLY A C 1
ATOM 762 O O . GLY A 1 99 ? -7.219 2.121 6.984 1.00 94.94 99 GLY A O 1
ATOM 763 N N . GLU A 1 100 ? -8.625 3.870 7.144 1.00 95.12 100 GLU A N 1
ATOM 764 C CA . GLU A 1 100 ? -9.841 3.124 6.799 1.00 95.12 100 GLU A CA 1
ATOM 765 C C . GLU A 1 100 ? -9.745 2.557 5.378 1.00 95.12 100 GLU A C 1
ATOM 767 O O . GLU A 1 100 ? -9.860 1.349 5.187 1.00 95.12 100 GLU A O 1
ATOM 772 N N . TRP A 1 101 ? -9.386 3.400 4.401 1.00 95.38 101 TRP A N 1
ATOM 773 C CA . TRP A 1 101 ? -9.191 2.957 3.021 1.00 95.38 101 TRP A CA 1
ATOM 774 C C . TRP A 1 101 ? -8.171 1.818 2.907 1.00 95.38 101 TRP A C 1
ATOM 776 O O . TRP A 1 101 ? -8.399 0.869 2.160 1.00 95.38 101 TRP A O 1
ATOM 786 N N . LEU A 1 102 ? -7.053 1.890 3.638 1.00 94.62 102 LEU A N 1
ATOM 787 C CA . LEU A 1 102 ? -6.038 0.837 3.609 1.00 94.62 102 LEU A CA 1
ATOM 788 C C . LEU A 1 102 ? -6.589 -0.501 4.115 1.00 94.62 102 LEU A C 1
ATOM 790 O O . LEU A 1 102 ? -6.343 -1.521 3.478 1.00 94.62 102 LEU A O 1
ATOM 794 N N . LEU A 1 103 ? -7.327 -0.503 5.229 1.00 94.81 103 LEU A N 1
ATOM 795 C CA . LEU A 1 103 ? -7.909 -1.727 5.784 1.00 94.81 103 LEU A CA 1
ATOM 796 C C . LEU A 1 103 ? -8.933 -2.351 4.831 1.00 94.81 103 LEU A C 1
ATOM 798 O O . LEU A 1 103 ? -8.892 -3.558 4.600 1.00 94.81 103 LEU A O 1
ATOM 802 N N . ASP A 1 104 ? -9.792 -1.526 4.230 1.00 94.31 104 ASP A N 1
ATOM 803 C CA . ASP A 1 104 ? -10.813 -1.982 3.283 1.00 94.31 104 ASP A CA 1
ATOM 804 C C . ASP A 1 104 ? -10.211 -2.573 2.000 1.00 94.31 104 ASP A C 1
ATOM 806 O O . ASP A 1 104 ? -10.830 -3.420 1.356 1.00 94.31 104 ASP A O 1
ATOM 810 N N . ASN A 1 105 ? -9.012 -2.128 1.610 1.00 95.00 105 ASN A N 1
ATOM 811 C CA . ASN A 1 105 ? -8.388 -2.455 0.324 1.00 95.00 105 ASN A CA 1
ATOM 812 C C . ASN A 1 105 ? -7.125 -3.317 0.441 1.00 95.00 105 ASN A C 1
ATOM 814 O O . ASN A 1 105 ? -6.451 -3.537 -0.565 1.00 95.00 105 ASN A O 1
ATOM 818 N N . PHE A 1 106 ? -6.793 -3.822 1.631 1.00 91.94 106 PHE A N 1
ATOM 819 C CA . PHE A 1 106 ? -5.534 -4.535 1.861 1.00 91.94 106 PHE A CA 1
ATOM 820 C C . PHE A 1 106 ? -5.343 -5.750 0.933 1.00 91.94 106 PHE A C 1
ATOM 822 O O . PHE A 1 106 ? -4.242 -5.986 0.445 1.00 91.94 106 PHE A O 1
ATOM 829 N N . TYR A 1 107 ? -6.436 -6.434 0.581 1.00 90.06 107 TYR A N 1
ATOM 830 C CA . TYR A 1 107 ? -6.453 -7.578 -0.340 1.00 90.06 107 TYR A CA 1
ATOM 831 C C . TYR A 1 107 ? -5.957 -7.270 -1.768 1.00 90.06 107 TYR A C 1
ATOM 833 O O . TYR A 1 107 ? -5.723 -8.188 -2.545 1.00 90.06 107 TYR A O 1
ATOM 841 N N . LEU A 1 108 ? -5.861 -5.992 -2.163 1.00 88.50 108 LEU A N 1
ATOM 842 C CA . LEU A 1 108 ? -5.315 -5.586 -3.466 1.00 88.50 108 LEU A CA 1
ATOM 843 C C . LEU A 1 108 ? -3.781 -5.556 -3.482 1.00 88.50 108 LEU A C 1
ATOM 845 O O . LEU A 1 108 ? -3.188 -5.387 -4.549 1.00 88.50 108 LEU A O 1
ATOM 849 N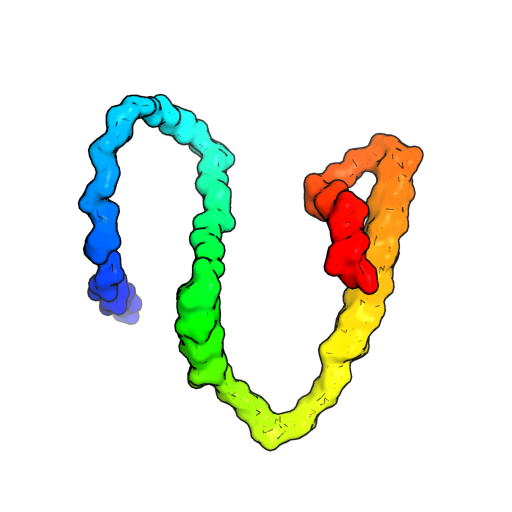 N . ILE A 1 109 ? -3.163 -5.609 -2.302 1.00 82.06 109 ILE A N 1
ATOM 850 C CA . ILE A 1 109 ? -1.730 -5.395 -2.091 1.00 82.06 109 ILE A CA 1
ATOM 851 C C . ILE A 1 109 ? -1.048 -6.678 -1.572 1.00 82.06 109 ILE A C 1
ATOM 853 O O . ILE A 1 109 ? 0.172 -6.783 -1.702 1.00 82.06 109 ILE A O 1
ATOM 857 N N . GLU A 1 110 ? -1.812 -7.641 -1.033 1.00 70.75 110 GLU A N 1
ATOM 858 C CA . GLU A 1 110 ? -1.361 -9.025 -0.768 1.00 70.75 110 GLU A CA 1
ATOM 859 C C . GLU A 1 110 ? -1.308 -9.880 -2.047 1.00 70.75 110 GLU A C 1
ATOM 861 O O . GLU A 1 110 ? -0.386 -10.722 -2.146 1.00 70.75 110 GLU A O 1
#

Foldseek 3Di:
DDDDDDDDDDDDDDDDDDDDDDDPDPPPPPDPPPPDDDDDDPVRCVVVVVVVVVVDDDDPDDDPPCPVVVLVVVVVVLVVLLVVLVVCVVVVHDDDPVSVVCNVCVVVSD

pLDDT: mean 76.31, std 23.6, range [28.47, 97.69]